Protein AF-E2C883-F1 (afdb_monomer)

Mean predicted aligned error: 5.78 Å

Structure (mmCIF, N/CA/C/O backbone):
data_AF-E2C883-F1
#
_entry.id   AF-E2C883-F1
#
loop_
_atom_site.group_PDB
_atom_site.id
_atom_site.type_symbol
_atom_site.label_atom_id
_atom_site.label_alt_id
_atom_site.label_comp_id
_atom_site.label_asym_id
_atom_site.label_entity_id
_atom_site.label_seq_id
_atom_site.pdbx_PDB_ins_code
_atom_site.Cartn_x
_atom_site.Cartn_y
_atom_site.Cartn_z
_atom_site.occupancy
_atom_site.B_iso_or_equiv
_atom_site.auth_seq_id
_atom_site.auth_comp_id
_atom_s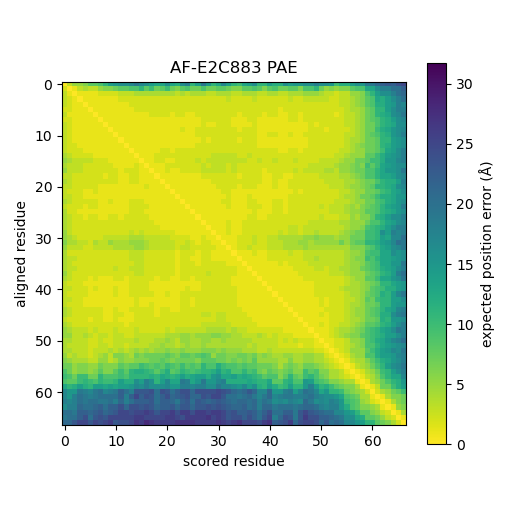ite.auth_asym_id
_atom_site.auth_atom_id
_atom_site.pdbx_PDB_model_num
ATOM 1 N N . SER A 1 1 ? 7.512 -6.075 7.775 1.00 66.31 1 SER A N 1
ATOM 2 C CA . SER A 1 1 ? 6.869 -4.850 8.298 1.00 66.31 1 SER A CA 1
ATOM 3 C C . SER A 1 1 ? 6.263 -3.987 7.184 1.00 66.31 1 SER A C 1
ATOM 5 O O . SER A 1 1 ? 5.068 -3.751 7.233 1.00 66.31 1 SER A O 1
ATOM 7 N N . LYS A 1 2 ? 7.000 -3.620 6.115 1.00 79.38 2 LYS A N 1
ATOM 8 C CA . LYS A 1 2 ? 6.430 -2.923 4.929 1.00 79.38 2 LYS A CA 1
ATOM 9 C C . LYS A 1 2 ? 6.144 -3.832 3.725 1.00 79.38 2 LYS A C 1
ATOM 11 O O . LYS A 1 2 ? 5.141 -3.646 3.051 1.00 79.38 2 LYS A O 1
ATOM 16 N N . GLU A 1 3 ? 6.964 -4.861 3.504 1.00 90.50 3 GLU A N 1
ATOM 17 C CA . GLU A 1 3 ? 6.761 -5.841 2.418 1.00 90.50 3 GLU A CA 1
ATOM 18 C C . GLU A 1 3 ? 5.423 -6.574 2.514 1.00 90.50 3 GLU A C 1
ATOM 20 O O . GLU A 1 3 ? 4.745 -6.744 1.509 1.00 90.50 3 GLU A O 1
ATOM 25 N N . LYS A 1 4 ? 4.992 -6.930 3.733 1.00 92.69 4 LYS A N 1
ATOM 26 C CA . LYS A 1 4 ? 3.681 -7.552 3.969 1.00 92.69 4 LYS A CA 1
ATOM 27 C C . LYS A 1 4 ? 2.546 -6.713 3.372 1.00 92.69 4 LYS A C 1
ATOM 29 O O . LYS A 1 4 ? 1.695 -7.261 2.689 1.00 92.69 4 LYS A O 1
ATOM 34 N N . ILE A 1 5 ? 2.555 -5.397 3.590 1.00 95.06 5 ILE A N 1
ATOM 35 C CA . ILE A 1 5 ? 1.526 -4.503 3.043 1.00 95.06 5 ILE A CA 1
ATOM 36 C C . ILE A 1 5 ? 1.572 -4.498 1.514 1.00 95.06 5 ILE A C 1
ATOM 38 O O . ILE A 1 5 ? 0.529 -4.563 0.879 1.00 95.06 5 ILE A O 1
ATOM 42 N N . ARG A 1 6 ? 2.766 -4.511 0.914 1.00 95.44 6 ARG A N 1
ATOM 43 C CA . ARG A 1 6 ? 2.940 -4.554 -0.548 1.00 95.44 6 ARG A CA 1
ATOM 44 C C . ARG A 1 6 ? 2.388 -5.843 -1.158 1.00 95.44 6 ARG A C 1
ATOM 46 O O . ARG A 1 6 ? 1.697 -5.772 -2.164 1.00 95.44 6 ARG A O 1
ATOM 53 N N . TYR A 1 7 ? 2.614 -6.993 -0.521 1.00 96.06 7 TYR A N 1
ATOM 54 C CA . TYR A 1 7 ? 2.008 -8.261 -0.949 1.00 96.06 7 TYR A CA 1
ATOM 55 C C . TYR A 1 7 ? 0.480 -8.256 -0.824 1.00 96.06 7 TYR A C 1
ATOM 57 O O . TYR A 1 7 ? -0.208 -8.809 -1.673 1.00 96.06 7 TYR A O 1
ATOM 65 N N . ILE A 1 8 ? -0.070 -7.613 0.206 1.00 96.75 8 ILE A N 1
ATOM 66 C CA . ILE A 1 8 ? -1.527 -7.482 0.351 1.00 96.75 8 ILE A CA 1
ATOM 67 C C . ILE A 1 8 ? -2.100 -6.552 -0.726 1.00 96.75 8 ILE A C 1
ATOM 69 O O . ILE A 1 8 ? -3.141 -6.851 -1.303 1.00 96.75 8 ILE A O 1
ATOM 73 N N . LEU A 1 9 ? -1.408 -5.456 -1.046 1.00 97.06 9 LEU A N 1
ATOM 74 C CA . LEU A 1 9 ? -1.783 -4.592 -2.166 1.00 97.06 9 LEU A CA 1
ATOM 75 C C . LEU A 1 9 ? -1.740 -5.351 -3.499 1.00 97.06 9 LEU A C 1
ATOM 77 O O . LEU A 1 9 ? -2.643 -5.171 -4.309 1.00 97.06 9 LEU A O 1
ATOM 81 N N . GLN A 1 10 ? -0.741 -6.218 -3.700 1.00 97.06 10 GLN A N 1
ATOM 82 C CA . GLN A 1 10 ? -0.670 -7.094 -4.872 1.00 97.06 10 GLN A CA 1
ATOM 83 C C . GLN A 1 10 ? -1.878 -8.032 -4.944 1.00 97.06 10 GLN A C 1
ATOM 85 O O . GLN A 1 10 ? -2.525 -8.119 -5.978 1.00 97.06 10 GLN A O 1
ATOM 90 N N . PHE A 1 11 ? -2.234 -8.671 -3.829 1.00 97.44 11 PHE A N 1
ATOM 91 C CA . PHE A 1 11 ? -3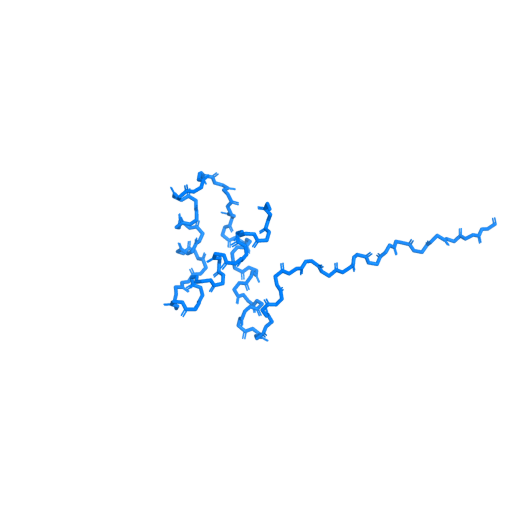.409 -9.538 -3.763 1.00 97.44 11 PHE A CA 1
ATOM 92 C C . PHE A 1 11 ? -4.697 -8.808 -4.180 1.00 97.44 11 PHE A C 1
ATOM 94 O O . PHE A 1 11 ? -5.495 -9.347 -4.944 1.00 97.44 11 PHE A O 1
ATOM 101 N N . PHE A 1 12 ? -4.902 -7.569 -3.721 1.00 97.88 12 PHE A N 1
ATOM 102 C CA . PHE A 1 12 ? -6.065 -6.774 -4.128 1.00 97.88 12 PHE A CA 1
ATOM 103 C C . PHE A 1 12 ? -6.011 -6.334 -5.596 1.00 97.88 12 PHE A C 1
ATOM 105 O O . PHE A 1 12 ? -7.045 -6.312 -6.262 1.00 97.88 12 PHE A O 1
ATOM 112 N N . PHE A 1 13 ? -4.819 -6.038 -6.119 1.00 97.50 13 PHE A N 1
ATOM 113 C CA . PHE A 1 13 ? -4.618 -5.787 -7.545 1.00 97.50 13 PHE A CA 1
ATOM 114 C C . PHE A 1 13 ? -4.994 -7.011 -8.394 1.00 97.50 13 PHE A C 1
ATOM 116 O O . PHE A 1 13 ? -5.744 -6.872 -9.356 1.00 97.50 13 PHE A O 1
ATOM 123 N N . ASP A 1 14 ? -4.555 -8.211 -8.003 1.00 97.31 14 ASP A N 1
ATOM 124 C CA . ASP A 1 14 ? -4.867 -9.464 -8.708 1.00 97.31 14 ASP A CA 1
ATOM 125 C C . ASP A 1 14 ? -6.370 -9.787 -8.678 1.00 97.31 14 ASP A C 1
ATOM 127 O O . ASP A 1 14 ? -6.904 -10.396 -9.604 1.00 97.31 14 ASP A O 1
ATOM 131 N N . LYS A 1 15 ? -7.080 -9.331 -7.638 1.00 97.38 15 LYS A N 1
ATOM 132 C CA . LYS A 1 15 ? -8.547 -9.396 -7.551 1.00 97.38 15 LYS A CA 1
ATOM 133 C C . LYS A 1 15 ? -9.275 -8.375 -8.434 1.00 97.38 15 LYS A C 1
ATOM 135 O O . LYS A 1 15 ? -10.501 -8.439 -8.522 1.00 97.38 15 LYS A O 1
ATOM 140 N N . GLY A 1 16 ? -8.563 -7.440 -9.064 1.00 96.56 16 GLY A N 1
ATOM 141 C CA . GLY A 1 16 ? -9.146 -6.376 -9.883 1.00 96.56 16 GLY A CA 1
ATOM 142 C C . GLY A 1 16 ? -9.754 -5.224 -9.078 1.00 96.56 16 GLY A C 1
ATOM 143 O O . GLY A 1 16 ? -10.549 -4.454 -9.615 1.00 96.56 16 GLY A O 1
ATOM 144 N N . GLU A 1 17 ? -9.410 -5.094 -7.795 1.00 97.06 17 GLU A N 1
ATOM 145 C CA . GLU A 1 17 ? -9.810 -3.932 -6.997 1.00 97.06 17 GLU A CA 1
ATOM 146 C C . GLU A 1 17 ? -8.991 -2.701 -7.410 1.00 97.06 17 GLU A C 1
ATOM 148 O O . GLU A 1 17 ? -7.972 -2.816 -8.085 1.00 97.06 17 GLU A O 1
ATOM 153 N N . ASN A 1 18 ? -9.422 -1.497 -7.024 1.00 96.44 18 ASN A N 1
ATOM 154 C CA . ASN A 1 18 ? -8.628 -0.285 -7.237 1.00 96.44 18 ASN A CA 1
ATOM 155 C C . ASN A 1 18 ? -7.778 0.048 -5.997 1.00 96.44 18 ASN A C 1
ATOM 157 O O . ASN A 1 18 ? -8.031 -0.434 -4.892 1.00 96.44 18 ASN A O 1
ATOM 161 N N . ALA A 1 19 ? -6.782 0.917 -6.175 1.00 97.38 19 ALA A N 1
ATOM 162 C CA . ALA A 1 19 ? -5.835 1.267 -5.118 1.00 97.38 19 ALA A CA 1
ATOM 163 C C . ALA A 1 19 ? -6.489 1.883 -3.866 1.00 97.38 19 ALA A C 1
ATOM 165 O O . ALA A 1 19 ? -6.015 1.643 -2.756 1.00 97.38 19 ALA A O 1
ATOM 166 N N . SER A 1 20 ? -7.555 2.674 -4.028 1.00 97.06 20 SER A N 1
ATOM 167 C CA . SER A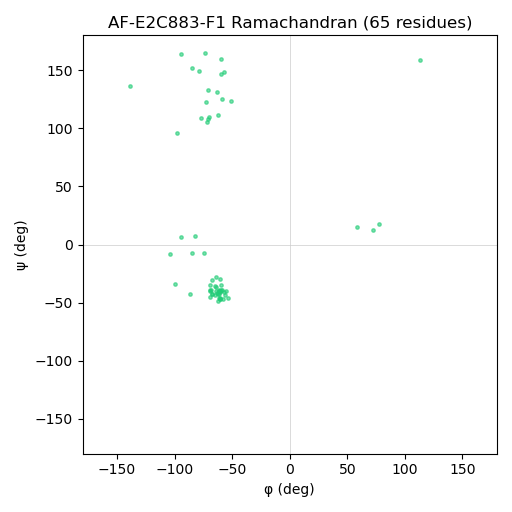 1 20 ? -8.261 3.293 -2.900 1.00 97.06 20 SER A CA 1
ATOM 168 C C . SER A 1 20 ? -8.994 2.237 -2.074 1.00 97.06 20 SER A C 1
ATOM 170 O O . SER A 1 20 ? -8.825 2.200 -0.859 1.00 97.06 20 SER A O 1
ATOM 172 N N . GLN A 1 21 ? -9.700 1.312 -2.735 1.00 97.62 21 GLN A N 1
ATOM 173 C CA . GLN A 1 21 ? -10.383 0.205 -2.062 1.00 97.62 21 GLN A CA 1
ATOM 174 C C . GLN A 1 21 ? -9.393 -0.703 -1.326 1.00 97.62 21 GLN A C 1
ATOM 176 O O . GLN A 1 21 ? -9.618 -1.077 -0.176 1.00 97.62 21 GLN A O 1
ATOM 181 N N . ALA A 1 22 ? -8.256 -1.007 -1.959 1.00 98.12 22 ALA A N 1
ATOM 182 C CA . ALA A 1 22 ? -7.196 -1.787 -1.336 1.00 98.12 22 ALA A CA 1
ATOM 183 C C . ALA A 1 22 ? -6.637 -1.090 -0.081 1.00 98.12 22 ALA A C 1
ATOM 185 O O . ALA A 1 22 ? -6.396 -1.747 0.932 1.00 98.12 22 ALA A O 1
ATOM 186 N N . ALA A 1 23 ? -6.457 0.236 -0.117 1.00 97.94 23 ALA A N 1
ATOM 187 C CA . ALA A 1 23 ? -5.996 1.007 1.035 1.00 97.94 23 ALA A CA 1
ATOM 188 C C . ALA A 1 23 ? -7.007 0.993 2.193 1.00 97.94 23 ALA A C 1
ATOM 190 O O . ALA A 1 23 ? -6.620 0.777 3.341 1.00 97.94 23 ALA A O 1
ATOM 191 N N . GLU A 1 24 ? -8.295 1.166 1.894 1.00 97.81 24 GLU A N 1
ATOM 192 C CA . GLU A 1 24 ? -9.378 1.074 2.879 1.00 97.81 24 GLU A CA 1
ATOM 193 C C . GLU A 1 24 ? -9.443 -0.315 3.520 1.00 97.81 24 GLU A C 1
ATOM 195 O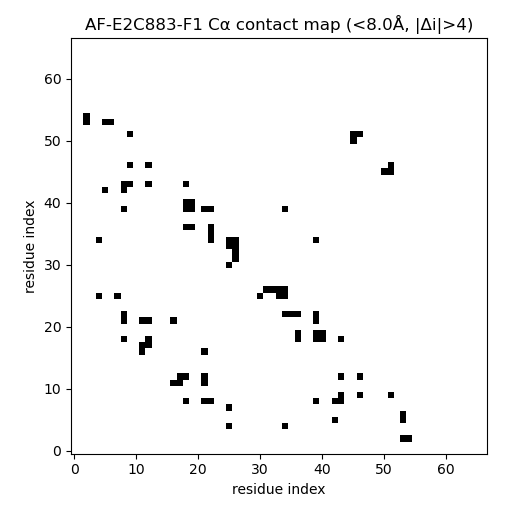 O . GLU A 1 24 ? -9.468 -0.427 4.745 1.00 97.81 24 GLU A O 1
ATOM 200 N N . ASN A 1 25 ? -9.377 -1.375 2.710 1.00 97.25 25 ASN A N 1
ATOM 201 C CA . ASN A 1 25 ? -9.398 -2.756 3.191 1.00 97.25 25 ASN A CA 1
ATOM 202 C C . ASN A 1 25 ? -8.201 -3.055 4.105 1.00 97.25 25 ASN A C 1
ATOM 204 O O . ASN A 1 25 ? -8.351 -3.668 5.162 1.00 97.25 25 ASN A O 1
ATOM 208 N N . VAL A 1 26 ? -7.005 -2.587 3.733 1.00 97.12 26 VAL A N 1
ATOM 209 C CA . VAL A 1 26 ? -5.804 -2.717 4.570 1.00 97.12 26 VAL A CA 1
ATOM 210 C C . VAL A 1 26 ? -5.978 -1.970 5.893 1.00 97.12 26 VAL A C 1
ATOM 212 O O . VAL A 1 26 ? -5.725 -2.548 6.950 1.00 97.12 26 VAL A O 1
ATOM 215 N N . ASN A 1 27 ? -6.435 -0.718 5.856 1.00 97.12 27 ASN A N 1
ATOM 216 C CA . ASN A 1 27 ? -6.598 0.096 7.061 1.00 97.12 27 ASN A CA 1
ATOM 217 C C . ASN A 1 27 ? -7.717 -0.428 7.977 1.00 97.12 27 ASN A C 1
ATOM 219 O O . ASN A 1 27 ? -7.611 -0.330 9.196 1.00 97.12 27 ASN A O 1
ATOM 223 N N . SER A 1 28 ? -8.758 -1.049 7.417 1.00 97.38 28 SER A N 1
ATOM 224 C CA . SER A 1 28 ? -9.823 -1.699 8.188 1.00 97.38 28 SER A CA 1
ATOM 225 C C . SER A 1 28 ? -9.317 -2.903 8.992 1.00 97.38 28 SER A C 1
ATOM 227 O O . SER A 1 28 ? -9.766 -3.116 10.116 1.00 97.38 28 SER A O 1
ATOM 229 N N . VAL A 1 29 ? -8.363 -3.668 8.449 1.00 96.88 29 VAL A N 1
ATOM 230 C CA . VAL A 1 29 ? -7.826 -4.878 9.097 1.00 96.88 29 VAL A CA 1
ATOM 231 C C . VAL A 1 29 ? -6.678 -4.566 10.057 1.00 96.88 29 VAL A C 1
ATOM 233 O O . VAL A 1 29 ? -6.595 -5.157 11.132 1.00 96.88 29 VAL A O 1
ATOM 236 N N . TYR A 1 30 ? -5.763 -3.678 9.665 1.00 95.69 30 TYR A N 1
ATOM 237 C CA . TYR A 1 30 ? -4.505 -3.450 10.388 1.00 95.69 30 TYR A CA 1
ATOM 238 C C . TYR A 1 30 ? -4.487 -2.169 11.225 1.00 95.69 30 TYR A C 1
ATOM 240 O O . TYR A 1 30 ? -3.569 -1.983 12.023 1.00 95.69 30 TYR A O 1
ATOM 248 N N . GLY A 1 31 ? -5.506 -1.324 11.081 1.00 96.19 31 GLY A N 1
ATOM 249 C CA . GLY A 1 31 ? -5.640 -0.057 11.783 1.00 96.19 31 GLY A CA 1
ATOM 250 C C . GLY A 1 31 ? -5.533 1.148 10.846 1.00 96.19 31 GLY A C 1
ATOM 251 O O . GLY A 1 31 ? -4.974 1.046 9.745 1.00 96.19 31 GLY A O 1
ATOM 252 N N . PRO A 1 32 ? -6.067 2.303 11.279 1.00 94.69 32 PRO A N 1
ATOM 253 C CA . PRO A 1 32 ? -6.040 3.528 10.492 1.00 94.69 32 PRO A CA 1
ATOM 254 C C . PRO A 1 32 ? -4.603 3.915 10.126 1.00 94.69 32 PRO A C 1
ATOM 256 O O . PRO A 1 32 ? -3.660 3.620 10.859 1.00 94.69 32 PRO A O 1
ATOM 259 N N . ASP A 1 33 ? -4.448 4.550 8.965 1.00 93.19 33 ASP A N 1
ATOM 260 C CA . ASP A 1 33 ? -3.167 5.045 8.443 1.00 93.19 33 ASP A CA 1
ATOM 261 C C . ASP A 1 33 ? -2.064 3.983 8.250 1.00 93.19 33 ASP A C 1
ATOM 263 O O . ASP A 1 33 ? -0.906 4.328 8.008 1.00 93.19 33 ASP A O 1
ATOM 267 N N . THR A 1 34 ? -2.408 2.685 8.268 1.00 95.56 34 THR A N 1
ATOM 268 C CA . THR A 1 34 ? -1.471 1.599 7.918 1.00 95.56 34 THR A CA 1
ATOM 269 C C . THR A 1 34 ? -0.900 1.795 6.512 1.00 95.56 34 THR A C 1
ATOM 271 O O . THR A 1 34 ? 0.292 1.580 6.271 1.00 95.56 34 THR A O 1
ATOM 274 N N . VAL A 1 35 ? -1.745 2.209 5.566 1.00 96.06 35 VAL A N 1
ATOM 275 C CA . VAL A 1 35 ? -1.346 2.590 4.216 1.00 96.06 35 VAL A CA 1
ATOM 276 C C . VAL A 1 35 ? -2.111 3.827 3.758 1.00 96.06 35 VAL A C 1
ATOM 278 O O . VAL A 1 35 ? -3.324 3.944 3.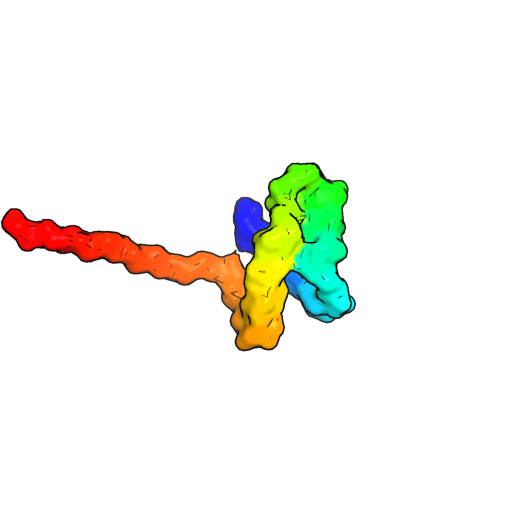932 1.00 96.06 35 VAL A O 1
ATOM 281 N N . THR A 1 36 ? -1.398 4.765 3.140 1.00 95.75 36 THR A N 1
ATOM 282 C CA . THR A 1 36 ? -2.025 5.936 2.521 1.00 95.75 36 THR A CA 1
ATOM 283 C C . THR A 1 36 ? -2.489 5.600 1.106 1.00 95.75 36 THR A C 1
ATOM 285 O O . THR A 1 36 ? -1.866 4.785 0.416 1.00 95.75 36 THR A O 1
ATOM 288 N N . ALA A 1 37 ? -3.535 6.279 0.626 1.00 94.56 37 ALA A N 1
ATOM 289 C CA . ALA A 1 37 ? -4.018 6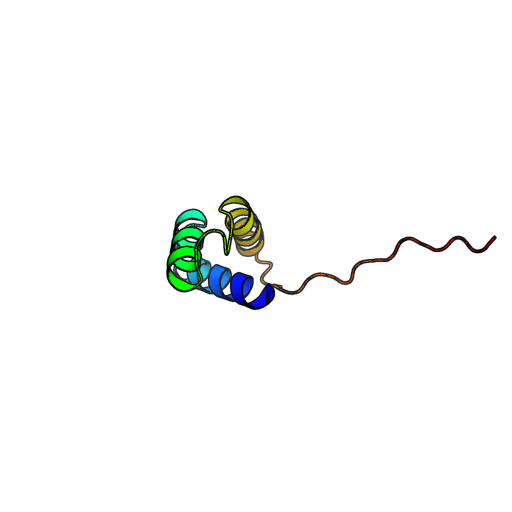.118 -0.748 1.00 94.56 37 ALA A CA 1
ATOM 290 C C . ALA A 1 37 ? -2.904 6.361 -1.784 1.00 94.56 37 ALA A C 1
ATOM 292 O O . ALA A 1 37 ? -2.753 5.594 -2.732 1.00 94.56 37 ALA A O 1
ATOM 293 N N . ASN A 1 38 ? -2.049 7.366 -1.557 1.00 96.50 38 ASN A N 1
ATOM 294 C CA . ASN A 1 38 ? -0.899 7.651 -2.421 1.00 96.50 38 ASN A CA 1
ATOM 295 C C . ASN A 1 38 ? 0.102 6.487 -2.467 1.00 96.50 38 ASN A C 1
ATOM 297 O O . ASN A 1 38 ? 0.644 6.179 -3.529 1.00 96.50 38 ASN A O 1
ATOM 301 N N . HIS A 1 39 ? 0.346 5.819 -1.333 1.00 95.56 39 HIS A N 1
ATOM 302 C CA . HIS A 1 39 ? 1.233 4.659 -1.293 1.00 95.56 39 HIS A CA 1
ATOM 303 C C . HIS A 1 39 ? 0.636 3.471 -2.055 1.00 95.56 39 HIS A C 1
ATOM 305 O O . HIS A 1 39 ? 1.344 2.831 -2.830 1.00 95.56 39 HIS A O 1
ATOM 311 N N . ALA A 1 40 ? -0.664 3.209 -1.892 1.00 97.06 40 ALA A N 1
ATOM 312 C CA . ALA A 1 40 ? -1.354 2.168 -2.650 1.00 97.06 40 ALA A CA 1
ATOM 313 C C . ALA A 1 40 ? -1.318 2.452 -4.162 1.00 97.06 40 ALA A C 1
ATOM 315 O O . ALA A 1 40 ? -0.937 1.585 -4.944 1.00 97.06 40 ALA A O 1
ATOM 316 N N . GLN A 1 41 ? -1.608 3.689 -4.578 1.00 97.62 41 GLN A N 1
ATOM 317 C CA . GLN A 1 41 ? -1.550 4.099 -5.985 1.00 97.62 41 GLN A CA 1
ATOM 318 C C . GLN A 1 41 ? -0.151 3.941 -6.590 1.00 97.62 41 GLN A C 1
ATOM 320 O O . GLN A 1 41 ? -0.025 3.505 -7.734 1.00 97.62 41 GLN A O 1
ATOM 325 N N . PHE A 1 42 ? 0.903 4.272 -5.839 1.00 96.12 42 PHE A N 1
ATOM 326 C CA . PHE A 1 42 ? 2.283 4.075 -6.281 1.00 96.12 42 PHE A CA 1
ATOM 327 C C . PHE A 1 42 ? 2.564 2.604 -6.622 1.00 96.12 42 PHE A C 1
ATOM 329 O O . PHE A 1 42 ? 3.102 2.315 -7.691 1.00 96.12 42 PHE A O 1
ATOM 336 N N . TRP A 1 43 ? 2.155 1.674 -5.754 1.00 96.38 43 TRP A N 1
ATOM 337 C CA . TRP A 1 43 ? 2.323 0.240 -6.001 1.00 96.38 43 TRP A CA 1
ATOM 338 C C . TRP A 1 43 ? 1.469 -0.258 -7.160 1.00 96.38 43 TRP A C 1
ATOM 340 O O . TRP A 1 43 ? 1.978 -0.957 -8.027 1.00 96.38 43 TRP A O 1
ATOM 350 N N . PHE A 1 44 ? 0.217 0.181 -7.255 1.00 97.25 44 PHE A N 1
ATOM 351 C CA . PHE A 1 44 ? -0.664 -0.199 -8.360 1.00 97.25 44 PHE A CA 1
ATOM 352 C C . PHE A 1 44 ? -0.113 0.230 -9.723 1.00 97.25 44 PHE A C 1
ATOM 354 O O . PHE A 1 44 ? -0.151 -0.547 -10.672 1.00 97.25 44 PHE A O 1
ATOM 361 N N . ARG A 1 45 ? 0.477 1.429 -9.829 1.00 96.62 45 ARG A N 1
ATOM 362 C CA . ARG A 1 45 ? 1.161 1.865 -11.061 1.00 96.62 45 ARG A CA 1
ATOM 363 C C . ARG A 1 45 ? 2.319 0.937 -11.434 1.00 96.62 45 ARG A C 1
ATOM 365 O O . ARG A 1 45 ? 2.508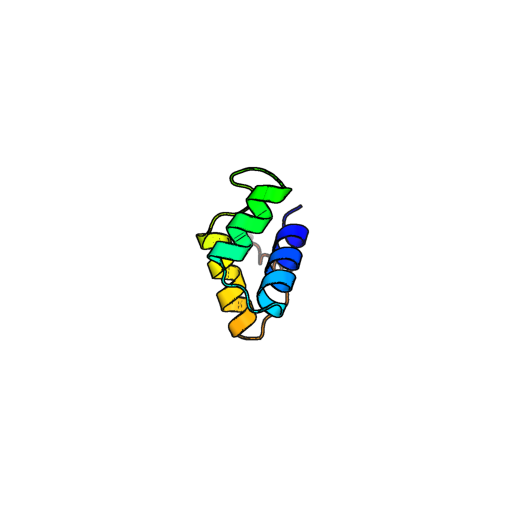 0.645 -12.610 1.00 96.62 45 ARG A O 1
ATOM 372 N N . ARG A 1 46 ? 3.070 0.461 -10.439 1.00 95.38 46 ARG A N 1
ATOM 373 C CA . ARG A 1 46 ? 4.177 -0.487 -10.624 1.00 95.38 46 ARG A CA 1
ATOM 374 C C . ARG A 1 46 ? 3.679 -1.874 -11.059 1.00 95.38 46 ARG A C 1
ATOM 376 O O . ARG A 1 46 ? 4.270 -2.491 -11.940 1.00 95.38 46 ARG A O 1
ATOM 383 N N . PHE A 1 47 ? 2.562 -2.335 -10.505 1.00 95.56 47 PHE A N 1
ATOM 384 C CA . PHE A 1 47 ? 1.943 -3.606 -10.891 1.00 95.56 47 PHE A CA 1
ATOM 385 C C . PHE A 1 47 ? 1.357 -3.547 -12.304 1.00 95.56 47 PHE A C 1
ATOM 387 O O . PHE A 1 47 ? 1.570 -4.461 -13.096 1.00 95.56 47 PHE A O 1
ATOM 394 N N . HIS A 1 48 ? 0.737 -2.424 -12.683 1.00 96.00 48 HIS A N 1
ATOM 395 C CA . HIS A 1 48 ? 0.304 -2.184 -14.062 1.00 96.00 48 HIS A CA 1
ATOM 396 C C . HIS A 1 48 ? 1.462 -2.197 -15.067 1.00 96.00 48 HIS A C 1
ATOM 398 O O . HIS A 1 48 ? 1.255 -2.581 -16.215 1.00 96.00 48 HIS A O 1
ATOM 404 N N . SER A 1 49 ? 2.679 -1.822 -14.658 1.00 95.62 49 SER A N 1
ATOM 405 C CA . SER A 1 49 ? 3.868 -1.923 -15.514 1.00 95.62 49 SER A CA 1
ATOM 406 C C . SER A 1 49 ? 4.495 -3.325 -15.533 1.00 95.62 49 SER A C 1
ATOM 408 O O . SER A 1 49 ? 5.605 -3.480 -16.037 1.00 95.62 49 SER A O 1
ATOM 410 N N . GLY A 1 50 ? 3.847 -4.330 -14.930 1.00 93.69 50 GLY A N 1
ATOM 411 C CA . GLY A 1 50 ? 4.349 -5.703 -14.828 1.00 93.69 50 GLY A CA 1
ATOM 412 C C . GLY A 1 50 ? 5.509 -5.885 -13.845 1.00 93.69 50 GLY A C 1
ATOM 413 O O . GLY A 1 50 ? 6.176 -6.918 -13.865 1.00 93.69 50 GLY A O 1
ATOM 414 N N . ASN A 1 51 ? 5.789 -4.893 -12.993 1.00 92.88 51 ASN A N 1
ATOM 415 C CA . ASN A 1 51 ? 6.863 -4.971 -12.009 1.00 92.88 51 ASN A CA 1
ATOM 416 C C . ASN A 1 51 ? 6.299 -5.384 -10.643 1.00 92.88 51 ASN A C 1
ATOM 418 O O . ASN A 1 51 ? 5.847 -4.560 -9.851 1.00 92.88 51 ASN A O 1
ATOM 422 N N . PHE A 1 52 ? 6.384 -6.682 -10.369 1.00 90.75 52 PHE A N 1
ATOM 423 C CA . PHE A 1 52 ? 5.878 -7.315 -9.149 1.00 90.75 52 PHE A CA 1
ATOM 424 C C . PHE A 1 52 ? 6.937 -7.464 -8.049 1.00 90.75 52 PHE A C 1
ATOM 426 O O . PHE A 1 52 ? 6.677 -8.082 -7.017 1.00 90.75 52 PHE A O 1
ATOM 433 N N . ASP A 1 53 ? 8.139 -6.912 -8.243 1.00 89.56 53 ASP A N 1
ATOM 434 C CA . ASP A 1 53 ? 9.160 -6.940 -7.200 1.00 89.56 53 ASP A CA 1
ATOM 435 C C . ASP A 1 53 ? 8.774 -5.977 -6.073 1.00 89.56 53 ASP A C 1
ATOM 437 O O . ASP A 1 53 ? 8.844 -4.751 -6.210 1.00 89.56 53 ASP A O 1
ATOM 441 N N . VAL A 1 54 ? 8.334 -6.554 -4.955 1.00 85.94 54 VAL A N 1
ATOM 442 C CA . VAL A 1 54 ? 7.934 -5.814 -3.756 1.00 85.94 54 VAL A CA 1
ATOM 443 C C . VAL A 1 54 ? 9.107 -5.468 -2.845 1.00 85.94 54 VAL A C 1
ATOM 445 O O . VAL A 1 54 ? 8.902 -4.750 -1.859 1.00 85.94 54 VAL A O 1
ATOM 448 N N . LYS A 1 55 ? 10.315 -5.968 -3.124 1.00 84.88 55 LYS A N 1
ATOM 449 C CA . LYS A 1 55 ? 11.502 -5.651 -2.330 1.00 84.88 55 LYS A CA 1
ATOM 450 C C . LYS A 1 55 ? 12.034 -4.276 -2.714 1.00 84.88 55 LYS A C 1
ATOM 452 O O . LYS A 1 55 ? 11.881 -3.801 -3.840 1.00 84.88 55 LYS A O 1
ATOM 457 N N . ASP A 1 56 ? 12.634 -3.599 -1.740 1.00 77.25 56 ASP A N 1
ATOM 458 C CA . ASP A 1 56 ? 13.353 -2.364 -2.037 1.00 77.25 56 ASP A CA 1
ATOM 459 C C . ASP A 1 56 ? 14.628 -2.714 -2.810 1.00 77.25 56 ASP A C 1
ATOM 461 O O . ASP A 1 56 ? 15.379 -3.609 -2.417 1.00 77.25 56 ASP A O 1
ATOM 465 N N . ALA A 1 57 ? 14.880 -1.990 -3.902 1.00 76.50 57 ALA A N 1
ATOM 466 C CA . ALA A 1 57 ? 16.146 -2.104 -4.609 1.00 76.50 57 ALA A CA 1
ATOM 467 C C . ALA A 1 57 ? 17.303 -1.737 -3.659 1.00 76.50 57 ALA A C 1
ATOM 469 O O . ALA A 1 57 ? 17.130 -0.856 -2.801 1.00 76.50 57 ALA A O 1
ATOM 470 N N . PRO A 1 58 ? 18.485 -2.362 -3.809 1.00 78.81 58 PRO A N 1
ATOM 471 C CA . PRO A 1 58 ? 19.664 -1.984 -3.046 1.00 78.81 58 PRO A CA 1
ATOM 472 C C . PRO A 1 58 ? 19.887 -0.474 -3.152 1.00 78.81 58 PRO A C 1
ATOM 474 O O . PRO A 1 58 ? 19.980 0.077 -4.250 1.00 78.81 58 PRO A O 1
ATOM 477 N N . ARG A 1 59 ? 19.944 0.217 -2.010 1.00 79.12 59 ARG A N 1
ATOM 478 C CA . ARG A 1 59 ? 20.249 1.648 -1.999 1.00 79.12 59 ARG A CA 1
ATOM 479 C C . ARG A 1 59 ? 21.716 1.7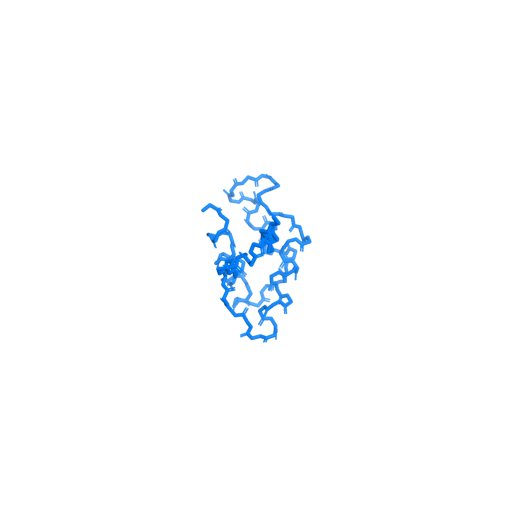91 -2.380 1.00 79.12 59 ARG A C 1
ATOM 481 O O . ARG A 1 59 ? 22.586 1.427 -1.593 1.00 79.12 59 ARG A O 1
ATOM 488 N N . THR A 1 60 ? 21.997 2.317 -3.566 1.00 79.38 60 THR A N 1
ATOM 489 C CA . THR A 1 60 ? 23.353 2.741 -3.912 1.00 79.38 60 THR A CA 1
ATOM 490 C C . THR A 1 60 ? 23.737 3.862 -2.951 1.00 79.38 60 THR A C 1
ATOM 492 O O . THR A 1 60 ? 23.113 4.927 -2.949 1.00 79.38 60 THR A O 1
ATOM 495 N N . GLY A 1 61 ? 24.695 3.586 -2.065 1.00 77.88 61 GLY A N 1
ATOM 496 C CA . GLY A 1 61 ? 25.221 4.576 -1.133 1.00 77.88 61 GLY A CA 1
ATOM 497 C C . GLY A 1 61 ? 25.820 5.770 -1.875 1.00 77.88 61 GLY A C 1
ATOM 498 O O . GLY A 1 61 ? 26.169 5.683 -3.053 1.00 77.88 61 GLY A O 1
ATOM 499 N N . ARG A 1 62 ? 25.940 6.904 -1.181 1.00 76.12 62 ARG A N 1
ATOM 500 C CA . ARG A 1 62 ? 26.688 8.052 -1.701 1.00 76.12 62 ARG A CA 1
ATOM 501 C C . ARG A 1 62 ? 28.155 7.616 -1.860 1.00 76.12 62 ARG A C 1
ATOM 503 O O . ARG A 1 62 ? 28.673 7.035 -0.906 1.00 76.12 62 ARG A O 1
ATOM 510 N N . PRO A 1 63 ? 28.819 7.856 -3.004 1.00 77.38 63 PRO A N 1
ATOM 511 C CA . PRO A 1 63 ? 30.238 7.552 -3.131 1.00 77.38 63 PRO A CA 1
ATOM 512 C C . PRO A 1 63 ? 31.004 8.330 -2.059 1.00 77.38 63 PRO A C 1
ATOM 514 O O . PRO A 1 63 ? 30.842 9.547 -1.931 1.00 77.38 63 PRO A O 1
ATOM 517 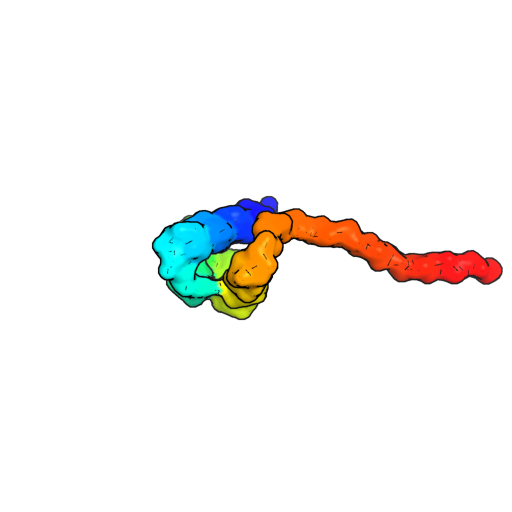N N . ILE A 1 64 ? 31.781 7.612 -1.252 1.00 76.94 64 ILE A N 1
ATOM 518 C CA . ILE A 1 64 ? 32.729 8.220 -0.326 1.00 76.94 64 ILE A CA 1
ATOM 519 C C . ILE A 1 64 ? 33.902 8.649 -1.205 1.00 76.94 64 ILE A C 1
ATOM 521 O O . ILE A 1 64 ? 34.592 7.806 -1.768 1.00 76.94 64 ILE A O 1
ATOM 525 N N . VAL A 1 65 ? 34.061 9.956 -1.407 1.00 77.50 65 VAL A N 1
ATOM 526 C CA . VAL A 1 65 ? 35.290 10.498 -1.994 1.00 77.50 65 VAL A CA 1
ATOM 527 C C . VAL A 1 65 ? 36.366 10.351 -0.924 1.00 77.50 65 VAL A C 1
ATOM 529 O O . VAL A 1 65 ? 36.303 11.026 0.101 1.00 77.50 65 VAL A O 1
ATOM 532 N N . GLU A 1 66 ? 37.298 9.427 -1.136 1.00 72.25 66 GLU A N 1
ATOM 533 C CA . GLU A 1 66 ? 38.554 9.382 -0.389 1.00 72.25 66 GLU A CA 1
ATOM 534 C C . GLU A 1 66 ? 39.427 10.540 -0.893 1.00 72.25 66 GLU A C 1
ATOM 536 O O . GLU A 1 66 ? 39.658 10.661 -2.097 1.00 72.25 66 GLU A O 1
ATOM 541 N N . ASN A 1 67 ? 39.836 11.426 0.015 1.00 67.81 67 ASN A N 1
ATOM 542 C CA . ASN A 1 67 ? 40.723 12.560 -0.249 1.00 67.81 67 ASN A CA 1
ATOM 543 C C . ASN A 1 67 ? 41.940 12.485 0.664 1.00 67.81 67 ASN A C 1
ATOM 545 O O . ASN A 1 67 ? 41.757 12.058 1.827 1.00 67.81 67 ASN A O 1
#

Nearest PDB structures (foldseek):
  7s03-assembly1_A-2  TM=9.325E-01  e=7.386E-05  Homo sapiens
  5hoo-assembly1_B  TM=9.103E-01  e=9.253E-04  Drosophila mauritiana
  5hoo-assembly1_A  TM=9.118E-01  e=2.062E-03  Drosophila mauritiana
  4u7b-assembly2_G-2  TM=9.098E-01  e=3.175E-03  Drosophila mauritiana
  3hot-assembly1_A  TM=8.895E-01  e=2.284E-02  Drosophila mauritiana

InterPro domains:
  IPR041426 Mos1 transposase, HTH domain [PF17906] (2-51)
  IPR052709 Transposase-Methyltransferase Hybrid [PTHR46060] (2-64)

Solvent-accessible surface area (backbone atoms only — not comparable to full-atom values): 4141 Å² total; per-residue (Å²): 128,65,54,60,56,47,54,50,48,46,53,34,48,78,71,67,54,53,37,59,60,40,21,51,56,48,17,71,75,74,35,80,80,70,47,48,52,68,59,34,42,56,51,48,56,36,46,75,70,72,49,77,76,66,68,79,74,84,78,82,70,80,82,79,80,87,128

Foldseek 3Di:
DQLVLLVQLVVCVVVVHDLVVSQVVCCVVPHHPPDDSVRSNVSSVCVVVVNSPSDDDPPPDDDDPDD

Sequence (67 aa):
SKEKIRYILQFFFDKGENASQAAENVNSVYGPDTVTANHAQFWFRRFHSGNFDVKDAPRTGRPIVEN

Secondary structure (DSSP, 8-state):
--HHHHHHHHHHHHTT--HHHHHHHHHHHH-TTSS-HHHHHHHHHHHHTT----SPPP--PPP----

pLDDT: mean 91.46, std 8.56, range [66.31, 98.12]

Radius of gyration: 15.0 Å; Cα contacts (8 Å, |Δi|>4): 49; chains: 1; bounding box: 51×22×27 Å

Organism: Harpegnathos saltator (NCBI:txid610380)